Protein AF-A0A0F9GQ72-F1 (afdb_monomer_lite)

Foldse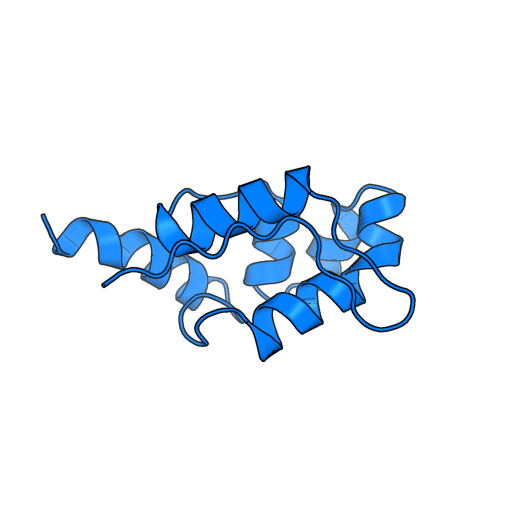ek 3Di:
DPPPPQCCWFDDVPATDDSVRVVQVCCCQPVVDDHDQLLLCLQQVNPPSNCVPDDPNSNVRSVRSNVCCVPPGDPQCGNRNVSVVCSSCVVVVVD

pLDDT: mean 87.71, std 15.28, range [33.59, 96.94]

Radius of gyration: 12.88 Å; chains: 1; bounding box: 38×20×37 Å

Structure (mmCIF, N/CA/C/O backbone):
data_AF-A0A0F9GQ72-F1
#
_entry.id   AF-A0A0F9GQ72-F1
#
loop_
_atom_site.group_PDB
_atom_site.id
_atom_site.type_symbol
_atom_site.label_atom_id
_atom_site.label_alt_id
_atom_site.label_comp_id
_atom_site.label_asym_id
_atom_site.label_entity_id
_atom_site.label_seq_id
_atom_site.pdbx_PDB_ins_code
_atom_site.Cartn_x
_atom_site.Cartn_y
_atom_site.Cartn_z
_atom_site.occupancy
_atom_site.B_iso_or_equiv
_atom_site.auth_seq_id
_atom_site.auth_comp_id
_atom_site.auth_asym_id
_atom_site.auth_atom_id
_atom_site.pdbx_PDB_model_num
ATOM 1 N N . MET A 1 1 ? -25.858 1.353 2.280 1.00 3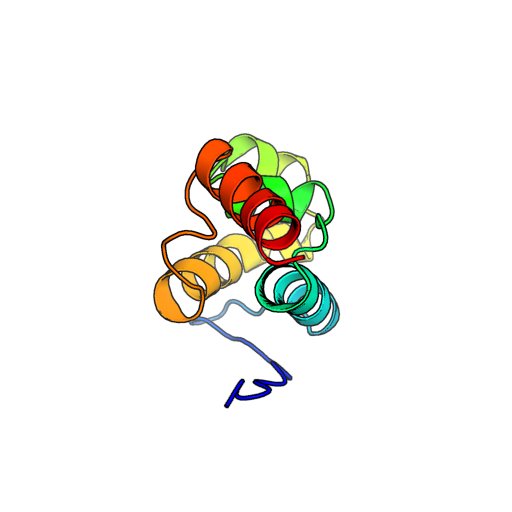3.59 1 MET A N 1
ATOM 2 C CA . MET A 1 1 ? -25.618 0.443 1.144 1.00 33.59 1 MET A CA 1
ATOM 3 C C . MET A 1 1 ? -24.113 0.402 0.900 1.00 33.59 1 MET A C 1
ATOM 5 O O . MET A 1 1 ? -23.601 1.398 0.404 1.00 33.59 1 MET A O 1
ATOM 9 N N . PRO A 1 2 ? -23.357 -0.625 1.324 1.00 43.81 2 PRO A N 1
ATOM 10 C CA . PRO A 1 2 ? -21.960 -0.723 0.930 1.00 43.81 2 PRO A CA 1
ATOM 11 C C . PRO A 1 2 ? -21.923 -1.275 -0.497 1.00 43.81 2 PRO A C 1
ATOM 13 O O . PRO A 1 2 ? -22.282 -2.425 -0.735 1.00 43.81 2 PRO A O 1
ATOM 16 N N . HIS A 1 3 ? -21.571 -0.422 -1.457 1.00 42.31 3 HIS A N 1
ATOM 17 C CA . HIS A 1 3 ? -21.271 -0.853 -2.816 1.00 42.31 3 HIS A CA 1
ATOM 18 C C . HIS A 1 3 ? -20.060 -1.787 -2.769 1.00 42.31 3 HIS A C 1
ATOM 20 O O . HIS A 1 3 ? -18.948 -1.343 -2.494 1.00 42.31 3 HIS A O 1
ATOM 26 N N . GLN A 1 4 ? -20.290 -3.075 -3.023 1.00 45.25 4 GLN A N 1
ATOM 27 C CA . GLN A 1 4 ? -19.238 -4.040 -3.313 1.00 45.25 4 GLN A CA 1
ATOM 28 C C . GLN A 1 4 ? -18.579 -3.637 -4.637 1.00 45.25 4 GLN A C 1
ATOM 30 O O . GLN A 1 4 ? -19.044 -4.009 -5.713 1.00 45.25 4 GLN A O 1
ATOM 35 N N . LYS A 1 5 ? -17.533 -2.812 -4.576 1.00 52.50 5 LYS A N 1
ATOM 36 C CA . LYS A 1 5 ? -16.616 -2.651 -5.703 1.00 52.50 5 LYS A CA 1
ATOM 37 C C . LYS A 1 5 ? -15.689 -3.866 -5.686 1.00 52.50 5 LYS A C 1
ATOM 39 O O . LYS A 1 5 ? -14.663 -3.845 -5.024 1.00 52.50 5 LYS A O 1
ATOM 44 N N . GLU A 1 6 ? -16.055 -4.930 -6.399 1.00 53.72 6 GLU A N 1
ATOM 45 C CA . GLU A 1 6 ? -15.069 -5.942 -6.791 1.00 53.72 6 GLU A CA 1
ATOM 46 C C . GLU A 1 6 ? -14.063 -5.267 -7.733 1.00 53.72 6 GLU A C 1
ATOM 48 O O . GLU A 1 6 ? -14.346 -5.050 -8.916 1.00 53.72 6 GLU A O 1
ATOM 53 N N . PHE A 1 7 ? -12.893 -4.893 -7.218 1.00 62.22 7 PHE A N 1
ATOM 54 C CA . PHE A 1 7 ? -11.813 -4.361 -8.042 1.00 62.22 7 PHE A CA 1
ATOM 55 C C . PHE A 1 7 ? -11.156 -5.510 -8.818 1.00 62.22 7 PHE A C 1
ATOM 57 O O . PHE A 1 7 ? -10.137 -6.054 -8.407 1.00 62.22 7 PHE A O 1
ATOM 64 N N . LYS A 1 8 ? -11.760 -5.899 -9.949 1.00 66.06 8 LYS A N 1
ATOM 65 C CA . LYS A 1 8 ? -11.223 -6.963 -10.820 1.00 66.06 8 LYS A CA 1
ATOM 66 C C . LYS A 1 8 ? -9.901 -6.573 -11.481 1.00 66.06 8 LYS A C 1
ATOM 68 O O . LYS A 1 8 ? -9.067 -7.436 -11.733 1.00 66.06 8 LYS A O 1
ATOM 73 N N . GLU A 1 9 ? -9.703 -5.284 -11.737 1.00 81.69 9 GLU A N 1
ATOM 74 C CA . GLU A 1 9 ? -8.473 -4.727 -12.293 1.00 81.69 9 GLU A CA 1
ATOM 75 C C . GLU A 1 9 ? -8.406 -3.226 -11.975 1.00 81.69 9 GLU A C 1
ATOM 77 O O . GLU A 1 9 ? -9.433 -2.545 -11.942 1.00 81.69 9 GLU A O 1
ATOM 82 N N . TYR A 1 10 ? -7.202 -2.701 -11.745 1.00 90.94 10 TYR A N 1
ATOM 83 C CA . TYR A 1 10 ? -6.956 -1.265 -11.669 1.00 90.94 10 TYR A CA 1
ATOM 84 C C . TYR A 1 10 ? -5.697 -0.933 -12.455 1.00 90.94 10 TYR A C 1
ATOM 86 O O . TYR A 1 10 ? -4.626 -1.500 -12.220 1.00 90.94 10 TYR A O 1
ATOM 94 N N . SER A 1 11 ? -5.828 0.025 -13.363 1.00 91.75 11 SER A N 1
ATOM 95 C CA . SER A 1 11 ? -4.732 0.543 -14.169 1.00 91.75 11 SER A CA 1
ATOM 96 C C . SER A 1 11 ? -4.668 2.056 -14.054 1.00 91.75 11 SER A C 1
ATOM 98 O O . SER A 1 11 ? -5.690 2.735 -14.140 1.00 91.75 11 SER A O 1
ATOM 100 N N . PHE A 1 12 ? -3.459 2.586 -13.935 1.00 93.81 12 PHE A N 1
ATOM 101 C CA . PHE A 1 12 ? -3.193 4.011 -14.007 1.00 93.81 12 PHE A CA 1
ATOM 102 C C . PHE A 1 12 ? -2.065 4.246 -15.005 1.00 93.81 12 PHE A C 1
ATOM 104 O O . PHE A 1 12 ? -0.914 3.908 -14.734 1.00 93.81 12 PHE A O 1
ATOM 111 N N . ARG A 1 13 ? -2.403 4.837 -16.157 1.00 93.38 13 ARG A N 1
ATOM 112 C CA . ARG A 1 13 ? -1.495 4.955 -17.310 1.00 93.38 13 ARG A CA 1
ATOM 113 C C . ARG A 1 13 ? -0.984 3.566 -17.736 1.00 93.38 13 ARG A C 1
ATOM 115 O O . ARG A 1 13 ? -1.796 2.671 -17.951 1.00 93.38 13 ARG A O 1
ATOM 122 N N . GLU A 1 14 ? 0.327 3.377 -17.856 1.00 93.81 14 GLU A N 1
ATOM 123 C CA . GLU A 1 14 ? 0.973 2.095 -18.148 1.00 93.81 14 GLU A CA 1
ATOM 124 C C . GLU A 1 14 ? 1.051 1.141 -16.941 1.00 93.81 14 GLU A C 1
ATOM 126 O O . GLU A 1 14 ? 1.321 -0.047 -17.118 1.00 93.81 14 GLU A O 1
ATOM 131 N N . PHE A 1 15 ? 0.798 1.633 -15.725 1.00 95.94 15 PHE A N 1
ATOM 132 C CA . PHE A 1 15 ? 0.946 0.873 -14.485 1.00 95.94 15 PHE A CA 1
ATOM 133 C C . PHE A 1 15 ? -0.334 0.124 -14.121 1.00 95.94 15 PHE A C 1
ATOM 135 O O . PHE A 1 15 ? -1.445 0.615 -14.341 1.00 95.94 15 PHE A O 1
ATOM 142 N N . ARG A 1 16 ? -0.193 -1.056 -13.516 1.00 94.44 16 ARG A N 1
ATOM 143 C CA . ARG A 1 16 ? -1.317 -1.928 -13.151 1.00 94.44 16 ARG A CA 1
ATOM 144 C C . ARG A 1 16 ? -1.148 -2.509 -11.759 1.00 94.44 16 ARG A C 1
ATOM 146 O O . ARG A 1 16 ? -0.052 -2.888 -11.364 1.00 94.44 16 ARG A O 1
ATOM 153 N N . ILE A 1 17 ? -2.248 -2.623 -11.025 1.00 94.00 17 ILE A N 1
ATOM 154 C CA . ILE A 1 17 ? -2.274 -3.351 -9.757 1.00 94.00 17 ILE A CA 1
ATOM 155 C C . ILE A 1 17 ? -2.759 -4.768 -10.039 1.00 94.00 17 ILE A C 1
ATOM 157 O O . ILE A 1 17 ? -3.829 -4.966 -10.615 1.00 94.00 17 ILE A O 1
ATOM 161 N N . ARG A 1 18 ? -1.972 -5.763 -9.616 1.00 92.12 18 ARG A N 1
ATOM 162 C CA . ARG A 1 18 ? -2.355 -7.174 -9.738 1.00 92.12 18 ARG A CA 1
ATOM 163 C C . ARG A 1 18 ? -3.657 -7.445 -8.964 1.00 92.12 18 ARG A C 1
ATOM 165 O O . ARG A 1 18 ? -3.799 -6.924 -7.857 1.00 92.12 18 ARG A O 1
ATOM 172 N N . PRO A 1 19 ? -4.545 -8.332 -9.447 1.00 90.50 19 PRO A N 1
ATOM 173 C CA . PRO A 1 19 ? -5.792 -8.659 -8.747 1.00 90.50 19 PRO A CA 1
ATOM 174 C C . PRO A 1 19 ? -5.588 -9.098 -7.289 1.00 90.50 19 PRO A C 1
ATOM 176 O O . PRO A 1 19 ? -6.280 -8.628 -6.397 1.00 90.50 19 PRO A O 1
ATOM 179 N N . SER A 1 20 ? -4.553 -9.896 -7.002 1.00 90.50 20 SER A N 1
ATOM 180 C CA . SER A 1 20 ? -4.231 -10.315 -5.627 1.00 90.50 20 SER A CA 1
ATOM 181 C C . SER A 1 20 ? -3.870 -9.155 -4.691 1.00 90.50 20 SER A C 1
ATOM 183 O O . SER A 1 20 ? -4.094 -9.233 -3.483 1.00 90.50 20 SER A O 1
ATOM 185 N N . MET A 1 21 ? -3.312 -8.072 -5.236 1.00 94.06 21 MET A N 1
ATOM 186 C CA . MET A 1 21 ? -3.009 -6.860 -4.483 1.00 94.06 21 MET A CA 1
ATOM 187 C C . MET A 1 21 ? -4.262 -6.010 -4.271 1.00 94.06 21 MET A C 1
ATOM 189 O O . MET A 1 21 ? -4.412 -5.429 -3.198 1.00 94.06 21 MET A O 1
ATOM 193 N N . LEU A 1 22 ? -5.177 -5.982 -5.245 1.00 93.56 22 LEU A N 1
ATOM 194 C CA . LEU A 1 22 ? -6.488 -5.347 -5.092 1.00 93.56 22 LEU A CA 1
ATOM 195 C C . LEU A 1 22 ? -7.319 -6.038 -4.011 1.00 93.56 22 LEU A C 1
ATOM 197 O O . LEU A 1 22 ? -7.843 -5.344 -3.149 1.00 93.56 22 LEU A O 1
ATOM 201 N N . ASP A 1 23 ? -7.330 -7.371 -3.957 1.00 92.56 23 ASP A N 1
ATOM 202 C CA . ASP A 1 23 ? -7.978 -8.129 -2.877 1.00 92.56 23 ASP A CA 1
ATOM 203 C C . ASP A 1 23 ? -7.429 -7.749 -1.493 1.00 92.56 23 ASP A C 1
ATOM 205 O O . ASP A 1 23 ? -8.171 -7.615 -0.519 1.00 92.56 23 ASP A O 1
ATOM 209 N N . ALA A 1 24 ? -6.110 -7.570 -1.382 1.00 93.75 24 ALA A N 1
ATOM 210 C CA . ALA A 1 24 ? -5.484 -7.162 -0.129 1.00 93.75 24 ALA A CA 1
ATOM 211 C C . ALA A 1 24 ? -5.846 -5.716 0.259 1.00 93.75 24 ALA A C 1
ATOM 213 O O . ALA A 1 24 ? -6.029 -5.427 1.444 1.00 93.75 24 ALA A O 1
ATOM 214 N N . ILE A 1 25 ? -5.973 -4.819 -0.723 1.00 94.81 25 ILE A N 1
ATOM 215 C CA . ILE A 1 25 ? -6.436 -3.443 -0.511 1.00 94.81 25 ILE A CA 1
ATOM 216 C C . ILE A 1 25 ? -7.919 -3.423 -0.119 1.00 94.81 25 ILE A C 1
ATOM 218 O O . ILE A 1 25 ? -8.291 -2.700 0.804 1.00 94.81 25 ILE A O 1
ATOM 222 N N . ASP A 1 26 ? -8.752 -4.248 -0.749 1.00 93.00 26 ASP A N 1
ATOM 223 C CA . ASP A 1 26 ? -10.177 -4.362 -0.443 1.00 93.00 26 ASP A CA 1
ATOM 224 C C . ASP A 1 26 ? -10.400 -4.808 1.009 1.00 93.00 26 ASP A C 1
ATOM 226 O O . ASP A 1 26 ? -11.077 -4.124 1.779 1.00 93.00 26 ASP A O 1
ATOM 230 N N . ARG A 1 27 ? -9.696 -5.862 1.445 1.00 92.81 27 ARG A N 1
ATOM 231 C CA . ARG A 1 27 ? -9.695 -6.318 2.849 1.00 92.81 27 ARG A CA 1
ATOM 232 C C . ARG A 1 27 ? -9.225 -5.231 3.817 1.00 92.81 27 ARG A C 1
ATOM 234 O O . ARG A 1 27 ? -9.706 -5.141 4.947 1.00 92.81 27 ARG A O 1
ATOM 241 N N . TYR A 1 28 ? -8.287 -4.385 3.406 1.00 94.62 28 TYR A N 1
ATOM 242 C CA . TYR A 1 28 ? -7.860 -3.255 4.226 1.00 94.62 28 TYR A CA 1
ATOM 243 C C . TYR A 1 28 ? -8.946 -2.172 4.338 1.00 94.62 28 TYR A C 1
ATOM 245 O O . TYR A 1 28 ? -9.227 -1.680 5.434 1.00 94.62 28 TYR A O 1
ATOM 253 N N . ILE A 1 29 ? -9.589 -1.801 3.231 1.00 92.62 29 ILE A N 1
ATOM 254 C CA . ILE A 1 29 ? -10.579 -0.717 3.200 1.00 92.62 29 ILE A CA 1
ATOM 255 C C . ILE A 1 29 ? -11.899 -1.156 3.848 1.00 92.62 29 ILE A C 1
ATOM 257 O O . ILE A 1 29 ? -12.408 -0.461 4.738 1.00 92.62 29 ILE A O 1
ATOM 261 N N . ASN A 1 30 ? -12.424 -2.310 3.438 1.00 91.06 30 ASN A N 1
ATOM 262 C CA . ASN A 1 30 ? -13.734 -2.819 3.838 1.00 91.06 30 ASN A CA 1
ATOM 263 C C . ASN A 1 30 ? -13.663 -3.586 5.156 1.00 91.06 30 ASN A C 1
ATOM 265 O O . ASN A 1 30 ? -14.395 -3.281 6.102 1.00 91.06 30 ASN A O 1
ATOM 269 N N . ASP A 1 31 ? -12.730 -4.532 5.262 1.00 90.81 31 ASP A N 1
ATOM 270 C CA . ASP A 1 31 ? -12.633 -5.390 6.442 1.00 90.81 31 ASP A CA 1
ATOM 271 C C . ASP A 1 31 ? -11.726 -4.820 7.531 1.00 90.81 31 ASP A C 1
ATOM 273 O O . ASP A 1 31 ? -11.721 -5.346 8.647 1.00 90.81 31 ASP A O 1
ATOM 277 N N . ARG A 1 32 ? -11.008 -3.722 7.267 1.00 91.12 32 ARG A N 1
ATOM 278 C CA . ARG A 1 32 ? -10.052 -3.112 8.210 1.00 91.12 32 ARG A CA 1
ATOM 279 C C . ARG A 1 32 ? -9.001 -4.115 8.689 1.00 91.12 32 ARG A C 1
ATOM 281 O O . ARG A 1 32 ? -8.543 -4.058 9.829 1.00 91.12 32 ARG A O 1
ATOM 288 N N . ILE A 1 33 ? -8.641 -5.055 7.817 1.00 92.44 33 ILE A N 1
ATOM 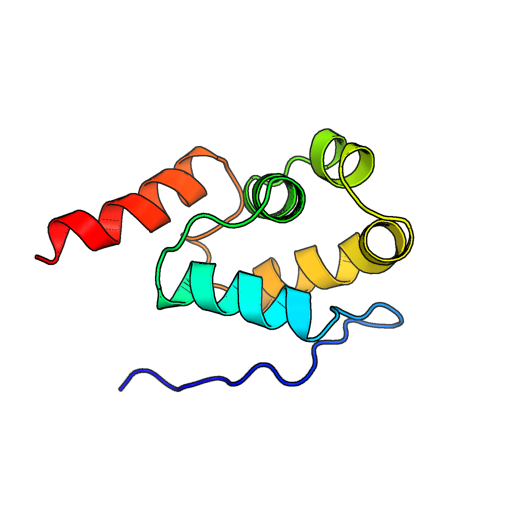289 C CA . ILE A 1 33 ? -7.597 -6.046 8.067 1.00 92.44 33 ILE A CA 1
ATOM 290 C C . ILE A 1 33 ? -6.249 -5.411 7.735 1.00 92.44 33 ILE A C 1
ATOM 292 O O . ILE A 1 33 ? -6.081 -4.797 6.684 1.00 92.44 33 ILE A O 1
ATOM 296 N N . LEU A 1 34 ? -5.278 -5.559 8.637 1.00 91.44 34 LEU A N 1
ATOM 297 C CA . LEU A 1 34 ? -3.930 -5.042 8.423 1.00 91.44 34 LEU A CA 1
ATOM 298 C C . LEU A 1 34 ? -3.270 -5.774 7.236 1.00 91.44 34 LEU A C 1
ATOM 300 O O . LEU A 1 34 ? -3.150 -7.002 7.285 1.00 91.44 34 LEU A O 1
ATOM 304 N N . PRO A 1 35 ? -2.819 -5.060 6.190 1.00 94.19 35 PRO A N 1
ATOM 305 C CA . PRO A 1 35 ? -2.208 -5.692 5.032 1.00 94.19 35 PRO A CA 1
ATOM 306 C C . PRO A 1 35 ? -0.719 -5.993 5.270 1.00 94.19 35 PRO A C 1
ATOM 308 O O . PRO A 1 35 ? -0.137 -5.646 6.302 1.00 94.19 35 PRO A O 1
ATOM 311 N N . GLY A 1 36 ? -0.083 -6.637 4.289 1.00 92.94 36 GLY A N 1
ATOM 312 C CA . GLY A 1 36 ? 1.351 -6.935 4.315 1.00 92.94 36 GLY A CA 1
ATOM 313 C C . GLY A 1 36 ? 2.243 -5.685 4.330 1.00 92.94 36 GLY A C 1
ATOM 314 O O . GLY A 1 36 ? 1.805 -4.570 4.053 1.00 92.94 36 GLY A O 1
ATOM 315 N N . ASN A 1 37 ? 3.531 -5.877 4.631 1.00 93.94 37 ASN A N 1
ATOM 316 C CA . ASN A 1 37 ? 4.471 -4.775 4.879 1.00 93.94 37 ASN A CA 1
ATOM 317 C C . ASN A 1 37 ? 4.635 -3.800 3.700 1.00 93.94 37 ASN A C 1
ATOM 319 O O . ASN A 1 37 ? 4.768 -2.605 3.940 1.00 93.94 37 ASN A O 1
ATOM 323 N N . PHE A 1 38 ? 4.588 -4.280 2.453 1.00 95.00 38 PHE A N 1
ATOM 324 C CA . PHE A 1 38 ? 4.637 -3.412 1.269 1.00 95.00 38 PHE A CA 1
ATOM 325 C C . PHE A 1 38 ? 3.438 -2.453 1.214 1.00 95.00 38 PHE A C 1
ATOM 327 O O . PHE A 1 38 ? 3.615 -1.240 1.163 1.00 95.00 38 PHE A O 1
ATOM 334 N N . LEU A 1 39 ? 2.211 -2.978 1.311 1.00 95.44 39 LEU A N 1
ATOM 335 C CA . LEU A 1 39 ? 1.006 -2.144 1.305 1.00 95.44 39 LEU A CA 1
ATOM 336 C C . LEU A 1 39 ? 0.964 -1.198 2.502 1.00 95.44 39 LEU A C 1
ATOM 338 O O . LEU A 1 39 ? 0.539 -0.061 2.351 1.00 95.44 39 LEU A O 1
ATOM 342 N N . ARG A 1 40 ? 1.444 -1.627 3.675 1.00 96.25 40 ARG A N 1
ATOM 343 C CA . ARG A 1 40 ? 1.573 -0.737 4.838 1.00 96.25 40 ARG A CA 1
ATOM 344 C C . ARG A 1 40 ? 2.470 0.462 4.533 1.00 96.25 40 ARG A C 1
ATOM 346 O O . ARG A 1 40 ? 2.115 1.570 4.911 1.00 96.25 40 ARG A O 1
ATOM 353 N N . ALA A 1 41 ? 3.585 0.261 3.832 1.00 96.94 41 ALA A N 1
ATOM 354 C CA . ALA A 1 41 ? 4.463 1.357 3.429 1.00 96.94 41 ALA A CA 1
ATOM 355 C C . ALA A 1 41 ? 3.774 2.315 2.438 1.00 96.94 41 ALA A C 1
ATOM 357 O O . ALA A 1 41 ? 3.820 3.528 2.639 1.00 96.94 41 ALA A O 1
ATOM 358 N N . ILE A 1 42 ? 3.052 1.778 1.446 1.00 96.75 42 ILE A N 1
ATOM 359 C CA . ILE A 1 42 ? 2.260 2.573 0.491 1.00 96.75 42 ILE A CA 1
ATOM 360 C C . ILE A 1 42 ? 1.194 3.399 1.220 1.00 96.75 42 ILE A C 1
ATOM 362 O O . ILE A 1 42 ? 1.094 4.609 1.028 1.00 96.75 42 ILE A O 1
ATOM 366 N N . ILE A 1 43 ? 0.411 2.755 2.088 1.00 96.62 43 ILE A N 1
ATOM 367 C CA . ILE A 1 43 ? -0.673 3.389 2.846 1.00 96.62 43 ILE A CA 1
ATOM 368 C C . ILE A 1 43 ? -0.117 4.473 3.772 1.00 96.62 43 ILE A C 1
ATOM 370 O O . ILE A 1 43 ? -0.730 5.529 3.911 1.00 96.62 43 ILE A O 1
ATOM 374 N N . SER A 1 44 ? 1.044 4.244 4.386 1.00 96.44 44 SER A N 1
ATOM 375 C CA . SER A 1 44 ? 1.723 5.221 5.239 1.00 96.44 44 SER A CA 1
ATOM 376 C C . SER A 1 44 ? 2.459 6.324 4.471 1.00 96.44 44 SER A C 1
ATOM 378 O O . SER A 1 44 ? 3.026 7.202 5.116 1.00 96.44 44 SER A O 1
ATOM 380 N N . ASN A 1 45 ? 2.441 6.304 3.133 1.00 95.06 45 ASN A N 1
ATOM 381 C CA . ASN A 1 45 ? 3.177 7.231 2.272 1.00 95.06 45 ASN A CA 1
ATOM 382 C C . ASN A 1 45 ? 4.700 7.231 2.525 1.00 95.06 45 ASN A C 1
ATOM 384 O O . ASN A 1 45 ? 5.362 8.266 2.457 1.00 95.06 45 ASN A O 1
ATOM 388 N N . ASP A 1 46 ? 5.265 6.058 2.822 1.00 96.06 46 ASP A N 1
ATOM 389 C CA . ASP A 1 46 ? 6.705 5.869 2.991 1.00 96.06 46 ASP A CA 1
ATOM 390 C C . ASP A 1 46 ? 7.300 5.283 1.707 1.00 96.06 46 ASP A C 1
ATOM 392 O O . ASP A 1 46 ? 7.286 4.068 1.483 1.00 96.06 46 ASP A O 1
ATOM 396 N N . LEU A 1 47 ? 7.812 6.157 0.835 1.00 94.94 47 LEU A N 1
ATOM 397 C CA . LEU A 1 47 ? 8.394 5.739 -0.440 1.00 94.94 47 LEU A CA 1
ATOM 398 C C . LEU A 1 47 ? 9.626 4.845 -0.245 1.00 94.94 47 LEU A C 1
ATOM 400 O O . LEU A 1 47 ? 9.805 3.899 -1.006 1.00 94.94 47 LEU A O 1
ATOM 404 N N . ARG A 1 48 ? 10.452 5.111 0.774 1.00 96.12 48 ARG A N 1
ATOM 405 C CA . ARG A 1 48 ? 11.675 4.342 1.048 1.00 96.12 48 ARG A CA 1
ATOM 406 C C . ARG A 1 48 ? 11.335 2.903 1.416 1.00 96.12 48 ARG A C 1
ATOM 408 O O . ARG A 1 48 ? 11.918 1.970 0.871 1.00 96.12 48 ARG A O 1
ATOM 415 N N . GL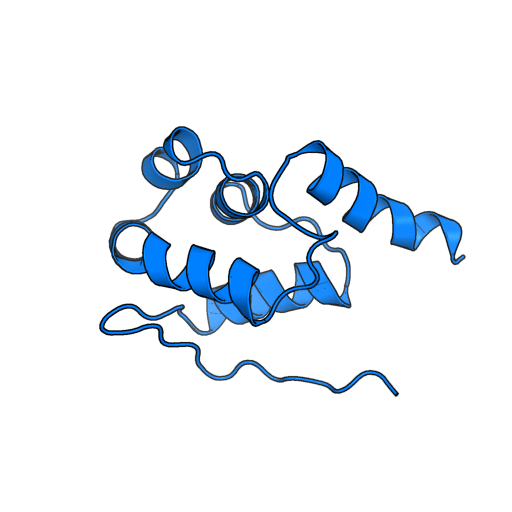U A 1 49 ? 10.394 2.718 2.333 1.00 96.38 49 GLU A N 1
ATOM 416 C CA . GLU A 1 49 ? 9.965 1.379 2.735 1.00 96.38 49 GLU A CA 1
ATOM 417 C C . GLU A 1 49 ? 9.161 0.694 1.625 1.00 96.38 49 GLU A C 1
ATOM 419 O O . GLU A 1 49 ? 9.254 -0.522 1.465 1.00 96.38 49 GLU A O 1
ATOM 424 N N . SER A 1 50 ? 8.411 1.457 0.823 1.00 94.44 50 SER A N 1
ATOM 425 C CA . SER A 1 50 ? 7.654 0.913 -0.309 1.00 94.44 50 SER A CA 1
ATOM 426 C C . SER A 1 50 ? 8.583 0.336 -1.370 1.00 94.44 50 SER A C 1
ATOM 428 O O . SER A 1 50 ? 8.357 -0.783 -1.821 1.00 94.44 50 SER A O 1
ATOM 430 N N . THR A 1 51 ? 9.653 1.047 -1.735 1.00 94.56 51 THR A N 1
ATOM 431 C CA . THR A 1 51 ? 10.632 0.551 -2.713 1.00 94.56 51 THR A CA 1
ATOM 432 C C . THR A 1 51 ? 11.495 -0.569 -2.142 1.00 94.56 51 THR A C 1
ATOM 434 O O . THR A 1 51 ? 11.748 -1.545 -2.838 1.00 94.56 51 THR A O 1
ATOM 437 N N . GLY A 1 52 ? 11.897 -0.483 -0.868 1.00 94.50 52 GLY A N 1
ATOM 438 C CA . GLY A 1 52 ? 12.729 -1.503 -0.223 1.00 94.50 52 GLY A CA 1
ATOM 439 C C . GLY A 1 52 ? 12.023 -2.839 0.041 1.00 94.50 52 GLY A C 1
ATOM 440 O O . GLY A 1 52 ? 12.691 -3.853 0.226 1.00 94.50 52 GLY A O 1
ATOM 441 N N . ARG A 1 53 ? 10.684 -2.855 0.081 1.00 93.25 53 ARG A N 1
ATOM 442 C CA . ARG A 1 53 ? 9.871 -4.055 0.371 1.00 93.25 53 ARG A CA 1
ATOM 443 C C . ARG A 1 53 ? 9.106 -4.593 -0.835 1.00 93.25 53 ARG A C 1
ATOM 445 O O . ARG A 1 53 ? 8.440 -5.620 -0.701 1.00 93.25 53 ARG A O 1
ATOM 452 N N . ALA A 1 54 ? 9.127 -3.884 -1.958 1.00 93.75 54 ALA A N 1
ATOM 453 C CA . ALA A 1 54 ? 8.438 -4.302 -3.166 1.00 93.75 54 ALA A CA 1
ATOM 454 C C . ALA A 1 54 ? 9.149 -5.490 -3.830 1.00 93.75 54 ALA A C 1
ATOM 456 O O . ALA A 1 54 ? 10.375 -5.564 -3.848 1.00 93.75 54 ALA A O 1
ATOM 457 N N . ASP A 1 55 ? 8.362 -6.393 -4.414 1.00 92.62 55 ASP A N 1
ATOM 458 C CA . ASP A 1 55 ? 8.854 -7.275 -5.475 1.00 92.62 55 ASP A CA 1
ATOM 459 C C . ASP A 1 55 ? 9.026 -6.490 -6.789 1.00 92.62 55 ASP A C 1
ATOM 461 O O . ASP A 1 55 ? 8.499 -5.384 -6.923 1.00 92.62 55 ASP A O 1
ATOM 465 N N . ASP A 1 56 ? 9.742 -7.054 -7.765 1.00 93.50 56 ASP A N 1
ATOM 466 C CA . ASP A 1 56 ? 10.067 -6.379 -9.033 1.00 93.50 56 ASP A CA 1
ATOM 467 C C . ASP A 1 56 ? 8.840 -5.823 -9.770 1.00 93.50 56 ASP A C 1
ATOM 469 O O . ASP A 1 56 ? 8.905 -4.755 -10.383 1.00 93.50 56 ASP A O 1
ATOM 473 N N . ASP A 1 57 ? 7.713 -6.533 -9.722 1.00 92.50 57 ASP A N 1
ATOM 474 C CA . ASP A 1 57 ? 6.489 -6.111 -10.399 1.00 92.50 57 ASP A CA 1
ATOM 475 C C . ASP A 1 57 ? 5.748 -5.032 -9.593 1.00 92.50 57 ASP A C 1
ATOM 477 O O . ASP A 1 57 ? 5.328 -4.019 -10.150 1.00 92.50 57 ASP A O 1
ATOM 481 N N . ASN A 1 58 ? 5.678 -5.160 -8.268 1.00 93.44 58 ASN A N 1
ATOM 482 C CA . ASN A 1 58 ? 5.124 -4.127 -7.396 1.00 93.44 58 ASN A CA 1
ATOM 483 C C . ASN A 1 58 ? 5.937 -2.831 -7.463 1.00 93.44 58 ASN A C 1
ATOM 485 O O . ASN A 1 58 ? 5.345 -1.755 -7.481 1.00 93.44 58 ASN A O 1
ATOM 489 N N . LEU A 1 59 ? 7.267 -2.923 -7.553 1.00 95.38 59 LEU A N 1
ATOM 490 C CA . LEU A 1 59 ? 8.170 -1.776 -7.633 1.00 95.38 59 LEU A CA 1
ATOM 491 C C . LEU A 1 59 ? 7.893 -0.942 -8.887 1.00 95.38 59 LEU A C 1
ATOM 493 O O . LEU A 1 59 ? 7.784 0.281 -8.809 1.00 95.38 59 LEU A O 1
ATOM 497 N N . ARG A 1 60 ? 7.715 -1.611 -10.033 1.00 95.50 60 ARG A N 1
ATOM 498 C CA . ARG A 1 60 ? 7.340 -0.962 -11.299 1.00 95.50 60 ARG A CA 1
ATOM 499 C C . ARG A 1 60 ? 5.972 -0.301 -11.210 1.00 95.50 60 ARG A C 1
ATOM 501 O O . ARG A 1 60 ? 5.769 0.746 -11.808 1.00 95.50 60 ARG A O 1
ATOM 508 N N . ASN A 1 61 ? 5.055 -0.891 -10.449 1.00 96.38 61 ASN A N 1
ATOM 509 C CA . ASN A 1 61 ? 3.659 -0.478 -10.386 1.00 96.38 61 ASN A CA 1
ATOM 510 C C . ASN A 1 61 ? 3.306 0.434 -9.197 1.00 96.38 61 ASN A C 1
ATOM 512 O O . ASN A 1 61 ? 2.135 0.787 -9.051 1.00 96.38 61 ASN A O 1
ATOM 516 N N . ILE A 1 62 ? 4.277 0.884 -8.386 1.00 95.69 62 ILE A N 1
ATOM 517 C CA . ILE A 1 62 ? 4.058 1.849 -7.283 1.00 95.69 62 ILE A CA 1
ATOM 518 C C . ILE A 1 62 ? 3.181 3.048 -7.702 1.00 95.69 62 ILE A C 1
ATOM 520 O O . ILE A 1 62 ? 2.272 3.393 -6.940 1.00 95.69 62 ILE A O 1
ATOM 524 N N . PRO A 1 63 ? 3.351 3.663 -8.893 1.00 96.44 63 PRO A N 1
ATOM 525 C CA . PRO A 1 63 ? 2.492 4.772 -9.304 1.00 96.44 63 PRO A CA 1
ATOM 526 C C . PRO A 1 63 ? 1.003 4.406 -9.387 1.00 96.44 63 PRO A C 1
ATOM 528 O O . PRO A 1 63 ? 0.160 5.236 -9.047 1.00 96.44 63 PRO A O 1
ATOM 531 N N . ALA A 1 64 ? 0.659 3.170 -9.775 1.00 96.62 64 ALA A N 1
ATOM 532 C CA . ALA A 1 64 ? -0.730 2.713 -9.772 1.00 96.62 64 ALA A CA 1
ATOM 533 C C . ALA A 1 64 ? -1.286 2.604 -8.352 1.00 96.62 64 ALA A C 1
ATOM 535 O O . ALA A 1 64 ? -2.406 3.044 -8.113 1.00 96.62 64 ALA A O 1
ATOM 536 N N . PHE A 1 65 ? -0.502 2.090 -7.400 1.00 95.94 65 PHE A N 1
ATOM 537 C CA . PHE A 1 65 ? -0.915 2.023 -5.997 1.00 95.94 65 PHE A CA 1
ATOM 538 C C . PHE A 1 65 ? -1.215 3.409 -5.421 1.00 95.94 65 PHE A C 1
ATOM 540 O O . PHE A 1 65 ? -2.275 3.614 -4.833 1.00 95.94 65 PHE A O 1
ATOM 547 N N . VAL A 1 66 ? -0.319 4.378 -5.628 1.00 95.81 66 VAL A N 1
ATOM 548 C CA . VAL A 1 66 ? -0.525 5.755 -5.152 1.00 95.81 66 VAL A CA 1
ATOM 549 C C . VAL A 1 66 ? -1.762 6.373 -5.806 1.00 95.81 66 VAL A C 1
ATOM 551 O O . VAL A 1 66 ? -2.594 6.954 -5.113 1.00 95.81 66 VAL A O 1
ATOM 554 N N . ALA A 1 67 ? -1.929 6.200 -7.120 1.00 95.56 67 ALA A N 1
ATOM 555 C CA . ALA A 1 67 ? -3.102 6.696 -7.829 1.00 95.56 67 ALA A CA 1
ATOM 556 C C . ALA A 1 67 ? -4.406 6.053 -7.334 1.00 95.56 67 ALA A C 1
ATOM 558 O O . ALA A 1 67 ? -5.415 6.747 -7.238 1.00 95.56 67 ALA A O 1
ATOM 559 N N . PHE A 1 68 ? -4.394 4.759 -7.003 1.00 95.25 68 PHE A N 1
ATOM 560 C CA . PHE A 1 68 ? -5.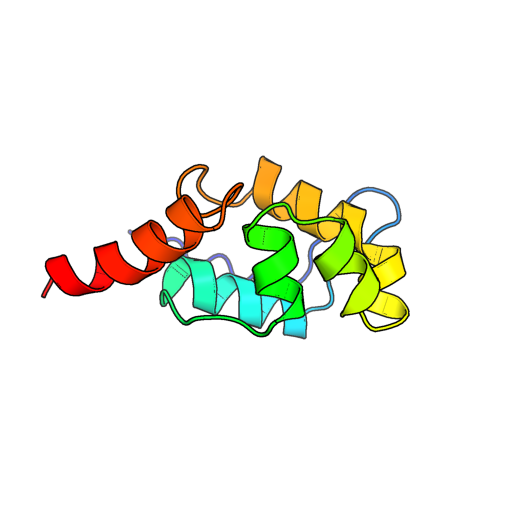558 4.074 -6.443 1.00 95.25 68 PHE A CA 1
ATOM 561 C C . PHE A 1 68 ? -5.958 4.697 -5.107 1.00 95.25 68 PHE A C 1
ATOM 563 O O . PHE A 1 68 ? -7.108 5.085 -4.921 1.00 95.25 68 PHE A O 1
ATOM 570 N N . PHE A 1 69 ? -5.006 4.846 -4.183 1.00 94.75 69 PHE A N 1
ATOM 571 C CA . PHE A 1 69 ? -5.306 5.428 -2.878 1.00 94.75 69 PHE A CA 1
ATOM 572 C C . PHE A 1 69 ? -5.733 6.896 -2.978 1.00 94.75 69 PHE A C 1
ATOM 574 O O . PHE A 1 69 ? -6.607 7.334 -2.234 1.00 94.75 69 PHE A O 1
ATOM 581 N N . TRP A 1 70 ? -5.171 7.638 -3.930 1.00 94.31 70 TRP A N 1
ATOM 582 C CA . TRP A 1 70 ? -5.542 9.028 -4.168 1.00 94.31 70 TRP A CA 1
ATOM 583 C C . TRP A 1 70 ? -6.941 9.202 -4.766 1.00 94.31 70 TRP A C 1
ATOM 585 O O . TRP A 1 70 ? -7.659 10.103 -4.342 1.00 94.31 70 TRP A O 1
ATOM 595 N N . ASN A 1 71 ? -7.337 8.363 -5.728 1.00 92.62 71 ASN A N 1
ATOM 596 C CA . ASN A 1 71 ? -8.590 8.548 -6.471 1.00 92.62 71 ASN A CA 1
ATOM 597 C C . ASN A 1 71 ? -9.759 7.696 -5.952 1.00 92.62 71 ASN A C 1
ATOM 599 O O . ASN A 1 71 ? -10.896 8.159 -5.961 1.00 92.62 71 ASN A O 1
ATOM 603 N N . GLU A 1 72 ? -9.501 6.461 -5.517 1.00 92.12 72 GLU A N 1
ATOM 604 C CA . GLU A 1 72 ? -10.549 5.482 -5.190 1.00 92.12 72 GLU A CA 1
ATOM 605 C C . GLU A 1 72 ? -10.727 5.264 -3.682 1.00 92.12 72 GLU A C 1
ATOM 607 O O . GLU A 1 72 ? -11.830 4.941 -3.232 1.00 92.12 72 GLU A O 1
ATOM 612 N N . ALA A 1 73 ? -9.662 5.412 -2.888 1.00 91.50 73 ALA A N 1
ATOM 613 C CA . ALA A 1 73 ? -9.709 5.109 -1.462 1.00 91.50 73 ALA A CA 1
ATOM 614 C C . ALA A 1 73 ? -10.164 6.311 -0.605 1.00 91.50 73 ALA A C 1
ATOM 616 O O . ALA A 1 73 ? -9.879 7.466 -0.928 1.00 91.50 73 ALA A O 1
ATOM 617 N N . PRO A 1 74 ? -10.824 6.074 0.546 1.00 92.06 74 PRO A N 1
ATOM 618 C CA . PRO A 1 74 ? -11.172 7.142 1.482 1.00 92.06 74 PRO A CA 1
ATOM 619 C C . PRO A 1 74 ? -9.935 7.894 1.999 1.00 92.06 74 PRO A C 1
ATOM 621 O O . PRO A 1 74 ? -9.007 7.289 2.527 1.00 92.06 74 PRO A O 1
ATOM 624 N N . ALA A 1 75 ? -9.946 9.229 1.968 1.00 91.06 75 ALA A N 1
ATOM 625 C CA . ALA A 1 75 ? -8.796 10.061 2.367 1.00 91.06 75 ALA A CA 1
ATOM 626 C C . ALA A 1 75 ? -8.315 9.869 3.827 1.00 91.06 75 ALA A C 1
ATOM 628 O O . ALA A 1 75 ? -7.189 10.232 4.185 1.00 91.06 75 ALA A O 1
ATOM 629 N N . SER A 1 76 ? -9.168 9.318 4.693 1.00 92.56 76 SER A N 1
ATOM 630 C CA . SER A 1 76 ? -8.850 8.991 6.086 1.00 92.56 76 SER A CA 1
ATOM 631 C C . SER A 1 76 ? -8.131 7.652 6.257 1.00 92.56 76 SER A C 1
ATOM 633 O O . SER A 1 76 ? -7.621 7.391 7.341 1.00 92.56 76 SER A O 1
ATOM 635 N N . CYS A 1 77 ? -8.108 6.788 5.236 1.00 93.31 77 CYS A N 1
ATOM 636 C CA . CYS A 1 77 ? -7.517 5.455 5.334 1.00 93.31 77 CYS A CA 1
ATOM 637 C C . CYS A 1 77 ? -6.043 5.400 4.933 1.00 93.31 77 CYS A C 1
ATOM 639 O O . CYS A 1 77 ? -5.463 4.322 4.950 1.00 93.31 77 CYS A O 1
ATOM 641 N N . TRP A 1 78 ? -5.431 6.501 4.508 1.00 96.25 78 TRP A N 1
ATOM 642 C CA . TRP A 1 78 ? -4.072 6.476 3.971 1.00 96.25 78 TRP A CA 1
ATOM 643 C C . TRP A 1 78 ? -3.404 7.858 4.027 1.00 96.25 78 TRP A C 1
ATOM 645 O O . TRP A 1 78 ? -4.047 8.870 4.311 1.00 96.25 78 TRP A O 1
ATOM 655 N N . GLY A 1 79 ? -2.101 7.899 3.764 1.00 94.06 79 GLY A N 1
ATOM 656 C CA . GLY A 1 79 ? -1.265 9.099 3.718 1.00 94.06 79 GLY A CA 1
ATOM 657 C C . GLY A 1 79 ? -0.350 9.274 4.931 1.00 94.06 79 GLY A C 1
ATOM 658 O O . GLY A 1 79 ? 0.572 10.080 4.876 1.00 94.06 79 GLY A O 1
ATOM 659 N N . SER A 1 80 ? -0.587 8.539 6.021 1.00 95.44 80 SER A N 1
ATOM 660 C CA . SER A 1 80 ? 0.321 8.472 7.169 1.00 95.44 80 SER A CA 1
ATOM 661 C C . SER A 1 80 ? 0.073 7.210 7.998 1.00 95.44 80 SER A C 1
ATOM 663 O O . SER A 1 80 ? -0.991 6.583 7.913 1.00 95.44 80 SER A O 1
ATOM 665 N N . THR A 1 81 ? 1.043 6.844 8.836 1.00 94.38 81 THR A N 1
ATOM 666 C CA . THR A 1 81 ? 0.919 5.682 9.730 1.00 94.38 81 THR A CA 1
ATOM 667 C C . THR A 1 81 ? -0.198 5.871 10.758 1.00 94.38 81 THR A C 1
ATOM 669 O O . THR A 1 81 ? -0.882 4.912 11.113 1.00 94.38 81 THR A O 1
ATOM 672 N N . GLU A 1 82 ? -0.420 7.098 11.220 1.00 95.00 82 GLU A N 1
ATOM 673 C CA . GLU A 1 82 ? -1.476 7.457 12.169 1.00 95.00 82 GLU A CA 1
ATOM 674 C C . GLU A 1 82 ? -2.851 7.254 11.538 1.00 95.00 82 GLU A C 1
ATOM 676 O O . GLU A 1 82 ? -3.712 6.624 12.148 1.00 95.00 82 GLU A O 1
ATOM 681 N N . LYS A 1 83 ? -3.039 7.701 10.289 1.00 94.62 83 LYS A N 1
ATOM 682 C CA . LYS A 1 83 ? -4.283 7.480 9.542 1.00 94.62 83 LYS A CA 1
ATOM 683 C C . LYS A 1 83 ? -4.565 5.998 9.332 1.00 94.62 83 LYS A C 1
ATOM 685 O O . LYS A 1 83 ? -5.691 5.561 9.547 1.00 94.62 83 LYS A O 1
ATOM 690 N N . MET A 1 84 ? -3.546 5.210 8.983 1.00 94.38 84 MET A N 1
ATOM 691 C CA . MET A 1 84 ? -3.691 3.757 8.846 1.00 94.38 84 MET A CA 1
ATOM 692 C C . MET A 1 84 ? -4.146 3.102 10.158 1.00 94.38 84 MET A C 1
ATOM 694 O O . MET A 1 84 ? -5.082 2.302 10.166 1.00 94.38 84 MET A O 1
ATOM 698 N N . LYS A 1 85 ? -3.500 3.449 11.279 1.00 93.31 85 LYS A N 1
ATOM 699 C CA . LYS A 1 85 ? -3.851 2.919 12.605 1.00 93.31 85 LYS A CA 1
ATOM 700 C C . LYS A 1 85 ? -5.265 3.325 13.010 1.00 93.31 85 LYS A C 1
ATOM 702 O O . LYS A 1 85 ? -6.069 2.451 13.322 1.00 93.31 85 LYS A O 1
ATOM 707 N N . ALA A 1 86 ? -5.588 4.613 12.899 1.00 93.62 86 ALA A N 1
ATOM 708 C CA . ALA A 1 86 ? -6.912 5.141 13.204 1.00 93.62 86 ALA A CA 1
ATOM 709 C C . ALA A 1 86 ? -7.995 4.491 12.331 1.00 93.62 86 ALA A C 1
ATOM 711 O O . ALA A 1 86 ? -9.086 4.187 12.809 1.00 93.62 86 ALA A O 1
ATOM 712 N N . TRP A 1 87 ? -7.708 4.229 11.054 1.00 93.25 87 TRP A N 1
ATOM 713 C CA . TRP A 1 87 ? -8.629 3.534 10.160 1.00 93.25 87 TRP A CA 1
ATOM 714 C C . TRP A 1 87 ? -8.924 2.108 10.634 1.00 93.25 87 TRP A C 1
ATOM 716 O O . TRP A 1 87 ? -10.080 1.685 10.618 1.00 93.25 87 TRP A O 1
ATOM 726 N N . ILE A 1 88 ? -7.917 1.369 11.096 1.00 89.75 88 ILE A N 1
ATOM 727 C CA . ILE A 1 88 ? -8.111 0.008 11.613 1.00 89.75 88 ILE A CA 1
ATOM 728 C C . ILE A 1 88 ? -8.832 0.026 12.970 1.00 89.75 88 ILE A C 1
ATOM 730 O O . ILE A 1 88 ? -9.732 -0.782 13.208 1.00 89.75 88 ILE A O 1
ATOM 734 N N . GLU A 1 89 ? -8.482 0.967 13.847 1.00 87.88 89 GLU A N 1
ATOM 735 C CA . GLU A 1 89 ? -9.067 1.094 15.187 1.00 87.88 89 GLU A CA 1
ATOM 736 C C . GLU A 1 89 ? -10.525 1.551 15.173 1.00 87.88 89 GLU A C 1
ATOM 738 O O . GLU A 1 89 ? -11.315 1.013 15.942 1.00 87.88 89 GLU A O 1
ATOM 743 N N . ASN A 1 90 ? -10.933 2.417 14.240 1.00 79.56 90 ASN A N 1
ATOM 744 C CA . ASN A 1 90 ? -12.328 2.864 14.107 1.00 79.56 90 ASN A CA 1
ATOM 745 C C . ASN A 1 90 ? -13.336 1.711 13.887 1.00 79.56 90 ASN A C 1
ATOM 747 O O . ASN A 1 90 ? -14.532 1.882 14.118 1.00 79.56 90 ASN A O 1
ATOM 751 N N . LYS A 1 91 ? -12.894 0.514 13.464 1.00 63.25 91 LYS A N 1
ATOM 752 C CA . LYS A 1 91 ? -13.763 -0.681 13.424 1.00 63.25 91 LYS A CA 1
ATOM 753 C C . LYS A 1 91 ? -14.093 -1.214 14.817 1.00 63.25 91 LYS A C 1
ATOM 755 O O . LYS A 1 91 ? -15.154 -1.804 14.997 1.00 63.25 91 LYS A O 1
ATOM 760 N N . LYS A 1 92 ? -13.181 -1.056 15.780 1.00 55.03 92 LYS A N 1
ATOM 761 C CA . LYS A 1 92 ? -13.313 -1.610 17.133 1.00 55.03 92 LYS A CA 1
ATOM 762 C C . LYS A 1 92 ? -14.352 -0.865 17.970 1.00 55.03 92 LYS A C 1
ATOM 764 O O . LYS A 1 92 ? -14.982 -1.502 18.798 1.00 55.03 92 LYS A O 1
ATOM 769 N N . GLU A 1 93 ? -14.570 0.425 17.718 1.00 49.22 93 GLU A N 1
ATOM 770 C CA . GLU A 1 93 ? -15.521 1.263 18.471 1.00 49.22 93 GLU A CA 1
ATOM 771 C C . GLU A 1 93 ? -16.979 1.136 17.999 1.00 49.22 93 GLU A C 1
ATOM 773 O O . GLU A 1 93 ? -17.895 1.582 18.680 1.00 49.22 93 GLU A O 1
ATOM 778 N N . ARG A 1 94 ? -17.221 0.520 16.833 1.00 49.97 94 ARG A N 1
ATOM 779 C CA . ARG A 1 94 ? -18.574 0.257 16.306 1.00 49.97 94 ARG A CA 1
ATOM 780 C C . ARG A 1 94 ? -19.140 -1.119 16.703 1.00 49.97 94 ARG A C 1
ATOM 782 O O . ARG A 1 94 ? -20.079 -1.586 16.058 1.00 49.97 94 ARG A O 1
ATOM 789 N N . ARG A 1 95 ? -18.562 -1.773 17.713 1.00 43.59 95 ARG A N 1
ATOM 790 C CA . ARG A 1 95 ? -19.067 -3.005 18.343 1.00 43.59 95 ARG A CA 1
ATOM 791 C C . ARG A 1 95 ? -19.554 -2.704 19.748 1.00 43.59 95 ARG A C 1
ATOM 793 O O . ARG A 1 95 ? -20.575 -3.317 20.117 1.00 43.59 95 ARG A O 1
#

Organism: NCBI:txid412755

Secondary structure (DSSP, 8-state):
---------EEETTEEE-HHHHHHHHHHHTS-----HHHHHHHTT-HHHHHHH--HHHHHHHHHHHHHHHHTS-TTSSSSHHHHHHHHHTTTTT-

Sequence (95 aa):
MPHQKEFKEYSFREFRIRPSMLDAIDRYINDRILPGNFLRAIISNDLRESTGRADDDNLRNIPAFV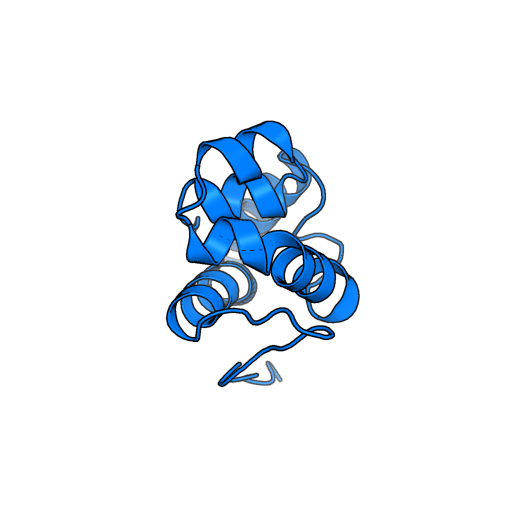AFFWNEAPASCWGSTEKMKAWIENKKERR